Protein AF-Q3LBR0-F1 (afdb_monomer)

Nearest PDB structures (foldseek):
  8stv-assembly2_D  TM=5.073E-01  e=2.125E+00  Human immunodeficiency virus 1
  6wb1-assembly1_B  TM=3.105E-01  e=1.743E+00  Human immunodeficiency virus 1
  4b3p-assembly1_B  TM=4.758E-01  e=3.609E+00  Human immunodeficiency virus 1
  4kse-assembly1_B  TM=3.584E-01  e=4.119E+00  HIV-1 M:B_HXB2R
  4f88-assembly2_O  TM=3.343E-01  e=2.959E+00  Fischettivirus C1

Secondary structure (DSSP, 8-state):
-----SEEEEEEE-SSSEEEEEEEETTEEEEEEEEEEHHHHTTS--EEE--TTT----HHHHHHHTTS-SSGGG-----SS--HHHHHHTT--

Foldseek 3Di:
DDPPDQKAWEWEDPDPQKTQIWIDHNNDTPDDTAIDHNVVCVVGDHYDYDDPVNDDDDVVVVVVVVVPDVDPVPDDDPDRDDDPVRVVVVVVD

Radius of gyration: 16.21 Å; Cα contacts (8 Å, |Δi|>4): 104; chains: 1; bounding box: 46×27×40 Å

Structure (mmCIF, N/CA/C/O backbone):
data_AF-Q3LBR0-F1
#
_entry.id   AF-Q3LBR0-F1
#
loop_
_atom_site.group_PDB
_atom_site.id
_atom_site.type_symbol
_atom_site.label_atom_id
_atom_site.label_alt_id
_atom_site.label_comp_id
_atom_site.label_asym_id
_atom_site.label_entity_id
_atom_site.label_seq_id
_atom_site.pdbx_PDB_ins_code
_atom_site.Cartn_x
_atom_site.Cartn_y
_atom_site.Cartn_z
_atom_site.occupancy
_atom_site.B_iso_or_equiv
_atom_site.auth_seq_id
_atom_site.auth_comp_id
_atom_site.auth_asym_id
_atom_site.auth_atom_id
_atom_site.pdbx_PDB_model_num
ATOM 1 N N . SER A 1 1 ? -19.774 10.053 -4.752 1.00 39.44 1 SER A N 1
ATOM 2 C CA . SER A 1 1 ? -19.975 9.143 -5.893 1.00 39.44 1 SER A CA 1
ATOM 3 C C . SER A 1 1 ? -19.053 7.954 -5.708 1.00 39.44 1 SER A C 1
ATOM 5 O O . SER A 1 1 ? -17.838 8.106 -5.697 1.00 39.44 1 SER A O 1
ATOM 7 N N . GLY A 1 2 ? -19.646 6.802 -5.392 1.00 42.31 2 GLY A N 1
ATOM 8 C CA . GLY A 1 2 ? -18.929 5.584 -5.036 1.00 42.31 2 GLY A CA 1
ATOM 9 C C . GLY A 1 2 ? -18.340 4.942 -6.278 1.00 42.31 2 GLY A C 1
ATOM 10 O O . GLY A 1 2 ? -19.067 4.535 -7.179 1.00 42.31 2 GLY A O 1
ATOM 11 N N . TYR A 1 3 ? -17.020 4.875 -6.329 1.00 50.16 3 TYR A N 1
ATOM 12 C CA . TYR A 1 3 ? -16.316 4.052 -7.288 1.00 50.16 3 TYR A CA 1
ATOM 13 C C . TYR A 1 3 ? -16.680 2.581 -7.047 1.00 50.16 3 TYR A C 1
ATOM 15 O O . TYR A 1 3 ? -16.080 1.909 -6.214 1.00 50.16 3 TYR A O 1
ATOM 23 N N . LEU A 1 4 ? -17.692 2.087 -7.759 1.00 52.59 4 LEU A N 1
ATOM 24 C CA . LEU A 1 4 ? -18.121 0.689 -7.752 1.00 52.59 4 LEU A CA 1
ATOM 25 C C . LEU A 1 4 ? -17.160 -0.131 -8.631 1.00 52.59 4 LEU A C 1
ATOM 27 O O . LEU A 1 4 ? -17.549 -0.768 -9.608 1.00 52.59 4 LEU A O 1
ATOM 31 N N . TYR A 1 5 ? -15.857 -0.031 -8.358 1.00 61.59 5 TYR A N 1
ATOM 32 C CA . TYR A 1 5 ? -14.854 -0.745 -9.132 1.00 61.59 5 TYR A CA 1
ATOM 33 C C . TYR A 1 5 ? -14.821 -2.202 -8.677 1.00 61.59 5 TYR A C 1
ATOM 35 O O . TYR A 1 5 ? -14.288 -2.530 -7.622 1.00 61.59 5 TYR A O 1
ATOM 43 N N . GLN A 1 6 ? -15.353 -3.091 -9.520 1.00 75.81 6 GLN A N 1
ATOM 44 C CA . GLN A 1 6 ? -15.217 -4.545 -9.365 1.00 75.81 6 GLN A CA 1
ATOM 45 C C . GLN A 1 6 ? -13.747 -4.994 -9.323 1.00 75.81 6 GLN A C 1
ATOM 47 O O . GLN A 1 6 ? -13.450 -6.063 -8.796 1.00 75.81 6 GLN A O 1
ATOM 52 N N . LYS A 1 7 ? -12.826 -4.189 -9.869 1.00 87.06 7 LYS A N 1
ATOM 53 C CA . LYS A 1 7 ? -11.376 -4.391 -9.805 1.00 87.06 7 LYS A CA 1
ATOM 54 C C . LYS A 1 7 ? -10.662 -3.041 -9.727 1.00 87.06 7 LYS A C 1
ATOM 56 O O . LYS A 1 7 ? -10.967 -2.160 -10.530 1.00 87.06 7 LYS A O 1
ATOM 61 N N . LEU A 1 8 ? -9.730 -2.882 -8.791 1.00 91.88 8 LEU A N 1
ATOM 62 C CA . LEU A 1 8 ? -8.956 -1.653 -8.603 1.00 91.88 8 LEU A CA 1
ATOM 63 C C . LEU A 1 8 ? -7.547 -1.979 -8.110 1.00 91.88 8 LEU A C 1
ATOM 65 O O . LEU A 1 8 ? -7.389 -2.792 -7.201 1.00 91.88 8 LEU A O 1
ATOM 69 N N . THR A 1 9 ? -6.551 -1.291 -8.663 1.00 95.06 9 THR A N 1
ATOM 70 C CA . THR A 1 9 ? -5.154 -1.422 -8.244 1.00 95.06 9 THR A CA 1
ATOM 71 C C . THR A 1 9 ? -4.584 -0.030 -7.941 1.00 95.06 9 THR A C 1
ATOM 73 O O . THR A 1 9 ? -4.027 0.604 -8.841 1.00 95.06 9 THR A O 1
ATOM 76 N N . PRO A 1 10 ? -4.790 0.522 -6.726 1.00 93.81 10 PRO A N 1
ATOM 77 C CA . PRO A 1 10 ? -4.167 1.782 -6.330 1.00 93.81 10 PRO A CA 1
ATOM 78 C C . PRO A 1 10 ? -2.641 1.668 -6.320 1.00 93.81 10 PRO A C 1
ATOM 80 O O . PRO A 1 10 ? -2.097 0.665 -5.860 1.00 93.81 10 PRO A O 1
ATOM 83 N N . LEU A 1 11 ? -1.970 2.714 -6.800 1.00 95.69 11 LEU A N 1
ATOM 84 C CA . LEU A 1 11 ? -0.517 2.813 -6.891 1.00 95.69 11 LEU A CA 1
ATOM 85 C C . LEU A 1 11 ? -0.034 4.110 -6.238 1.00 95.69 11 LEU A C 1
ATOM 87 O O . LEU A 1 11 ? -0.608 5.166 -6.487 1.00 95.69 11 LEU A O 1
ATOM 91 N N . ILE A 1 12 ? 1.054 4.044 -5.475 1.00 95.31 12 ILE A N 1
ATOM 92 C CA . ILE A 1 12 ? 1.822 5.206 -5.001 1.00 95.31 12 ILE A CA 1
ATOM 93 C C . ILE A 1 12 ? 3.264 5.021 -5.475 1.00 95.31 12 ILE A C 1
ATOM 95 O O . ILE A 1 12 ? 3.831 3.944 -5.294 1.00 95.31 12 ILE A O 1
ATOM 99 N N . ASP A 1 13 ? 3.865 6.043 -6.083 1.00 94.75 13 ASP A N 1
ATOM 100 C CA . ASP A 1 13 ? 5.251 5.966 -6.561 1.00 94.75 13 ASP A CA 1
ATOM 101 C C . ASP A 1 13 ? 6.231 5.719 -5.395 1.00 94.75 13 ASP A C 1
ATOM 103 O O . ASP A 1 13 ? 6.277 6.470 -4.418 1.00 94.75 13 ASP A O 1
ATOM 107 N N . ALA A 1 14 ? 7.018 4.646 -5.501 1.00 93.69 14 ALA A N 1
ATOM 108 C CA . ALA A 1 14 ? 8.041 4.246 -4.537 1.00 93.69 14 ALA A CA 1
ATOM 109 C C . ALA A 1 14 ? 9.472 4.417 -5.086 1.00 93.69 14 ALA A C 1
ATOM 111 O O . ALA A 1 14 ? 10.423 3.900 -4.488 1.00 93.69 14 ALA A O 1
ATOM 112 N N . ARG A 1 15 ? 9.638 5.148 -6.198 1.00 91.25 15 ARG A N 1
ATOM 113 C CA . ARG A 1 15 ? 10.888 5.397 -6.935 1.00 91.25 15 ARG A CA 1
ATOM 114 C C . ARG A 1 15 ? 11.531 4.129 -7.505 1.00 91.25 15 ARG A C 1
ATOM 116 O O . ARG A 1 15 ? 11.246 3.000 -7.094 1.00 91.25 15 ARG A O 1
ATOM 123 N N . ASN A 1 16 ? 12.487 4.325 -8.416 1.00 92.31 16 ASN A N 1
ATOM 124 C CA . ASN A 1 16 ? 13.252 3.257 -9.076 1.00 92.31 16 ASN A CA 1
ATOM 125 C C . ASN A 1 16 ? 12.339 2.232 -9.764 1.00 92.31 16 ASN A C 1
ATOM 127 O O . ASN A 1 16 ? 12.463 1.020 -9.534 1.00 92.31 16 ASN A O 1
ATOM 131 N N . ASP A 1 17 ? 11.392 2.743 -10.555 1.00 95.06 17 ASP A N 1
ATOM 132 C CA . ASP A 1 17 ? 10.425 1.944 -11.314 1.00 95.06 17 ASP A CA 1
ATOM 133 C C . ASP A 1 17 ? 9.641 0.960 -10.423 1.00 95.06 17 ASP A C 1
ATOM 135 O O . ASP A 1 17 ? 9.442 -0.218 -10.726 1.00 95.06 17 ASP A O 1
ATOM 139 N N . SER A 1 18 ? 9.297 1.423 -9.221 1.00 95.88 18 SER A N 1
ATOM 140 C CA . SER A 1 18 ? 8.587 0.636 -8.219 1.00 95.88 18 SER A CA 1
ATOM 141 C C . SER A 1 18 ? 7.439 1.444 -7.64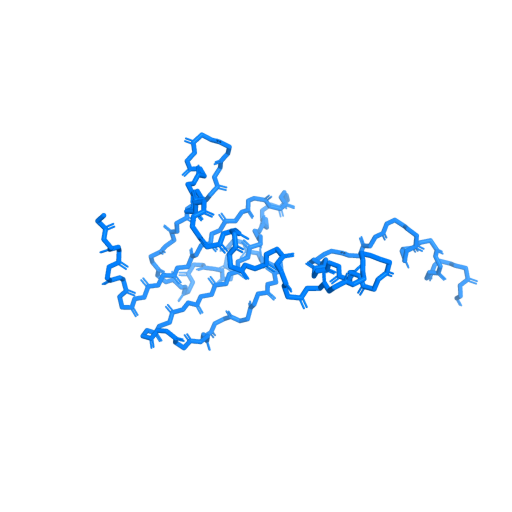1 1.00 95.88 18 SER A C 1
ATOM 143 O O . SER A 1 18 ? 7.555 2.655 -7.479 1.00 95.88 18 SER A O 1
ATOM 145 N N . PHE A 1 19 ? 6.373 0.756 -7.255 1.00 96.62 19 PHE A N 1
ATOM 146 C CA . PHE A 1 19 ? 5.180 1.350 -6.667 1.00 96.62 19 PHE A CA 1
ATOM 147 C C . PHE A 1 19 ? 4.804 0.606 -5.392 1.00 96.62 19 PHE A C 1
ATOM 149 O O . PHE A 1 19 ? 4.961 -0.615 -5.313 1.00 96.62 19 PHE A O 1
ATOM 156 N N . PHE A 1 20 ? 4.277 1.326 -4.406 1.00 95.94 20 PHE A N 1
ATOM 157 C CA . PHE A 1 20 ? 3.428 0.700 -3.404 1.00 95.94 20 PHE A CA 1
ATOM 158 C C . PHE A 1 20 ? 2.082 0.413 -4.046 1.00 95.94 20 PHE A C 1
ATOM 160 O O . PHE A 1 20 ? 1.482 1.307 -4.644 1.00 95.94 20 PHE A O 1
ATOM 167 N N . ALA A 1 21 ? 1.638 -0.834 -3.961 1.00 95.75 21 ALA A N 1
ATOM 168 C CA . ALA A 1 21 ? 0.410 -1.269 -4.595 1.00 95.75 21 ALA A CA 1
ATOM 169 C C . ALA A 1 21 ? -0.353 -2.253 -3.715 1.00 95.75 21 ALA A C 1
ATOM 171 O O . ALA A 1 21 ? 0.228 -2.999 -2.931 1.00 95.75 21 ALA A O 1
ATOM 172 N N . LEU A 1 22 ? -1.662 -2.264 -3.923 1.00 94.75 22 LEU A N 1
ATOM 173 C CA . LEU A 1 22 ? -2.631 -3.257 -3.474 1.00 94.75 22 LEU A CA 1
ATOM 174 C C . LEU A 1 22 ? -3.520 -3.534 -4.691 1.00 94.75 22 LEU A C 1
ATOM 176 O O . LEU A 1 22 ? -3.755 -2.622 -5.479 1.00 94.75 22 LEU A O 1
ATOM 180 N N . SER A 1 23 ? -4.042 -4.746 -4.861 1.00 95.31 23 SER A N 1
ATOM 181 C CA . SER A 1 23 ? -5.086 -4.993 -5.865 1.00 95.31 23 SER A CA 1
ATOM 182 C C . SER A 1 23 ? -6.286 -5.662 -5.221 1.00 95.31 23 SER A C 1
ATOM 184 O O . SER A 1 23 ? -6.156 -6.650 -4.491 1.00 95.31 23 SER A O 1
ATOM 186 N N . LEU A 1 24 ? -7.458 -5.101 -5.498 1.00 92.75 24 LEU A N 1
ATOM 187 C CA . LEU A 1 24 ? -8.746 -5.543 -4.992 1.00 92.75 24 LEU A CA 1
ATOM 188 C C . LEU A 1 24 ? -9.610 -6.018 -6.157 1.00 92.75 24 LEU A C 1
ATOM 190 O O . LEU A 1 24 ? -9.691 -5.349 -7.188 1.00 92.75 24 LEU A O 1
ATOM 194 N N . LYS A 1 25 ? -10.303 -7.141 -5.973 1.00 92.19 25 LYS A N 1
ATOM 195 C CA . LYS A 1 25 ? -11.359 -7.627 -6.864 1.00 92.19 25 LYS A CA 1
ATOM 196 C C . LYS A 1 25 ? -12.583 -7.981 -6.026 1.00 92.19 25 LYS A C 1
ATOM 198 O O . LYS 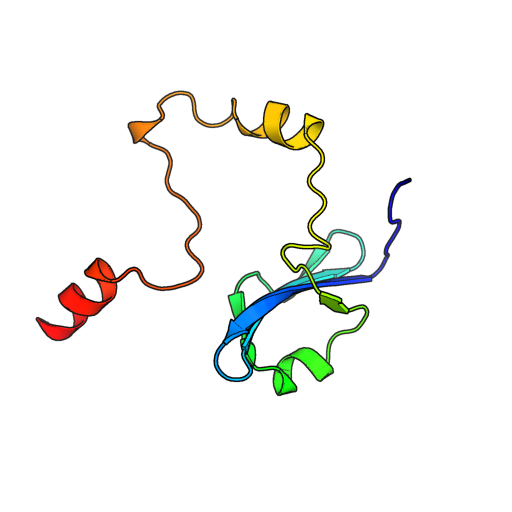A 1 25 ? -12.486 -8.841 -5.162 1.00 92.19 25 LYS A O 1
ATOM 203 N N . ASN A 1 26 ? -13.721 -7.330 -6.262 1.00 89.00 26 ASN A N 1
ATOM 204 C CA . ASN A 1 26 ? -14.959 -7.524 -5.490 1.00 89.00 26 ASN A CA 1
ATOM 205 C C . ASN A 1 26 ? -14.727 -7.474 -3.964 1.00 89.00 26 ASN A C 1
ATOM 207 O O . ASN A 1 26 ? -15.138 -8.372 -3.235 1.00 89.00 26 ASN A O 1
ATOM 211 N N . ASN A 1 27 ? -14.011 -6.448 -3.493 1.00 83.81 27 ASN A N 1
ATOM 212 C CA . ASN A 1 27 ? -13.580 -6.270 -2.097 1.00 83.81 27 ASN A CA 1
ATOM 213 C C . ASN A 1 27 ? -12.664 -7.373 -1.528 1.00 83.81 27 ASN A C 1
ATOM 215 O O . ASN A 1 27 ? -12.363 -7.354 -0.337 1.00 83.81 27 ASN A O 1
ATOM 219 N N . GLN A 1 28 ? -12.170 -8.299 -2.350 1.00 89.44 28 GLN A N 1
ATOM 220 C CA . GLN A 1 28 ? -11.169 -9.286 -1.952 1.00 89.44 28 GLN A CA 1
ATOM 221 C C . GLN A 1 28 ? -9.776 -8.854 -2.404 1.00 89.44 28 GLN A C 1
ATOM 223 O O . GLN A 1 28 ? -9.590 -8.380 -3.526 1.00 89.44 28 GLN A O 1
ATOM 228 N N . ILE A 1 29 ? -8.789 -9.038 -1.531 1.00 92.38 29 ILE A N 1
ATOM 229 C CA . ILE A 1 29 ? -7.381 -8.764 -1.825 1.00 92.38 29 ILE A CA 1
ATOM 230 C C . ILE A 1 29 ? -6.853 -9.850 -2.765 1.00 92.38 29 ILE A C 1
ATOM 232 O O . ILE A 1 29 ? -6.795 -11.018 -2.388 1.00 92.38 29 ILE A O 1
ATOM 236 N N . VAL A 1 30 ? -6.450 -9.460 -3.976 1.00 95.00 30 VAL A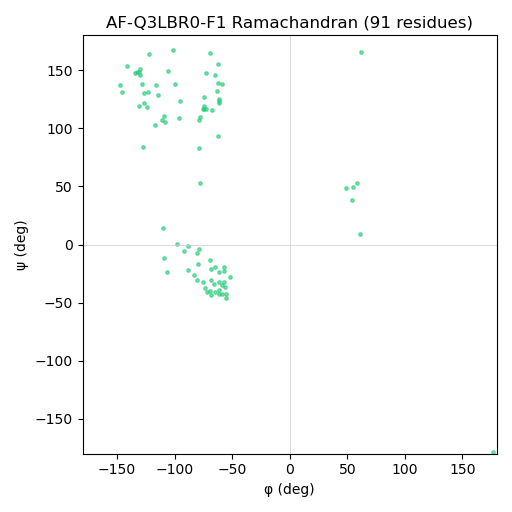 N 1
ATOM 237 C CA . VAL A 1 30 ? -5.821 -10.354 -4.969 1.00 95.00 30 VAL A CA 1
ATOM 238 C C . VAL A 1 30 ? -4.321 -10.100 -5.118 1.00 95.00 30 VAL A C 1
ATOM 240 O O . VAL A 1 30 ? -3.580 -11.011 -5.468 1.00 95.00 30 VAL A O 1
ATOM 243 N N . LEU A 1 31 ? -3.862 -8.892 -4.781 1.00 95.06 31 LEU A N 1
ATOM 244 C CA . LEU A 1 31 ? -2.457 -8.571 -4.541 1.00 95.06 31 LEU A CA 1
ATOM 245 C C . LEU A 1 31 ? -2.370 -7.906 -3.177 1.00 95.06 31 LEU A C 1
ATOM 247 O O . LEU A 1 31 ? -3.040 -6.896 -2.966 1.00 95.06 31 LEU A O 1
ATOM 251 N N . LYS A 1 32 ? -1.577 -8.480 -2.269 1.00 94.00 32 LYS A N 1
ATOM 252 C CA . LYS A 1 32 ? -1.342 -7.905 -0.939 1.00 94.00 32 LYS A CA 1
ATOM 253 C C . LYS A 1 32 ? -0.664 -6.542 -1.053 1.00 94.00 32 LYS A C 1
ATOM 255 O O . LYS A 1 32 ? 0.002 -6.258 -2.039 1.00 94.00 32 LYS A O 1
ATOM 260 N N . GLU A 1 33 ? -0.846 -5.712 -0.034 1.00 92.75 33 GLU A N 1
ATOM 261 C CA . GLU A 1 33 ? -0.161 -4.427 0.039 1.00 92.75 33 GLU A CA 1
ATOM 262 C C . GLU A 1 33 ? 1.359 -4.639 0.128 1.00 92.75 33 GLU A C 1
ATOM 264 O O . GLU A 1 33 ? 1.833 -5.462 0.915 1.00 92.75 33 GLU A O 1
ATOM 269 N N . GLY A 1 34 ? 2.126 -3.922 -0.691 1.00 94.25 34 GLY A N 1
ATOM 270 C CA . GLY A 1 34 ? 3.580 -4.055 -0.722 1.00 94.25 34 GLY A CA 1
ATOM 271 C C . GLY A 1 34 ? 4.241 -3.196 -1.793 1.00 94.25 34 GLY A C 1
ATOM 272 O O . GLY A 1 34 ? 3.574 -2.451 -2.510 1.00 94.25 34 GLY A O 1
ATOM 273 N N . ARG A 1 35 ? 5.572 -3.298 -1.902 1.00 94.50 35 ARG A N 1
ATOM 274 C CA . ARG A 1 35 ? 6.362 -2.633 -2.948 1.00 94.50 35 ARG A CA 1
ATOM 275 C C . ARG A 1 35 ? 6.603 -3.584 -4.116 1.00 94.50 35 ARG A C 1
ATOM 277 O O . ARG A 1 35 ? 7.211 -4.637 -3.938 1.00 94.50 35 ARG A O 1
ATOM 284 N N . TYR A 1 36 ? 6.205 -3.173 -5.313 1.00 95.62 36 TYR A N 1
ATOM 285 C CA . TYR A 1 36 ? 6.278 -3.982 -6.527 1.00 95.62 36 TYR A CA 1
ATOM 286 C C . TYR A 1 36 ? 6.942 -3.221 -7.669 1.00 95.62 36 TYR A C 1
ATOM 288 O O . TYR A 1 36 ? 6.854 -1.997 -7.745 1.00 95.62 36 TYR A O 1
ATOM 296 N N . LYS A 1 37 ? 7.599 -3.951 -8.572 1.00 96.81 37 LYS A N 1
ATOM 297 C CA . LYS A 1 37 ? 8.139 -3.395 -9.819 1.00 96.81 37 LYS A CA 1
ATOM 298 C C . LYS A 1 37 ? 7.022 -3.091 -10.811 1.00 96.81 37 LYS A C 1
ATOM 300 O O . LYS A 1 37 ? 6.034 -3.825 -10.861 1.00 96.81 37 LYS A O 1
ATOM 305 N N . ALA A 1 38 ? 7.206 -2.050 -11.621 1.00 96.75 38 ALA A N 1
ATOM 306 C CA . ALA A 1 38 ? 6.228 -1.646 -12.628 1.00 96.75 38 ALA A CA 1
ATOM 307 C C . ALA A 1 38 ? 5.875 -2.796 -13.584 1.00 96.75 38 ALA A C 1
ATOM 309 O O . ALA A 1 38 ? 4.701 -3.039 -13.855 1.00 96.75 38 ALA A O 1
ATOM 310 N N . ASP A 1 39 ? 6.877 -3.562 -14.021 1.00 97.12 39 ASP A N 1
ATOM 311 C CA . ASP A 1 39 ? 6.682 -4.702 -14.921 1.00 97.12 39 ASP A CA 1
ATOM 312 C C . ASP A 1 39 ? 5.790 -5.800 -14.337 1.00 97.12 39 ASP A C 1
ATOM 314 O O . ASP A 1 39 ? 4.938 -6.337 -15.040 1.00 97.12 39 ASP A O 1
ATOM 318 N N . PHE A 1 40 ? 5.925 -6.099 -13.043 1.00 97.25 40 PHE A N 1
ATOM 319 C CA . PHE A 1 40 ? 5.048 -7.057 -12.367 1.00 97.25 40 PHE A CA 1
ATOM 320 C C . PHE A 1 40 ? 3.600 -6.550 -12.330 1.00 97.25 40 PHE A C 1
ATOM 322 O O . PHE A 1 40 ? 2.657 -7.306 -12.579 1.00 97.25 40 PHE A O 1
ATOM 329 N N . LEU A 1 41 ? 3.419 -5.252 -12.073 1.00 96.75 41 LEU A N 1
ATOM 330 C CA . LEU A 1 41 ? 2.103 -4.627 -11.970 1.00 96.75 41 LEU A CA 1
ATOM 331 C C . LEU A 1 41 ? 1.351 -4.574 -13.304 1.00 96.75 41 LEU A C 1
ATOM 333 O O . LEU A 1 41 ? 0.127 -4.553 -13.287 1.00 96.75 41 LEU A O 1
ATOM 337 N N . LYS A 1 42 ? 2.029 -4.671 -14.457 1.00 95.19 42 LYS A N 1
ATOM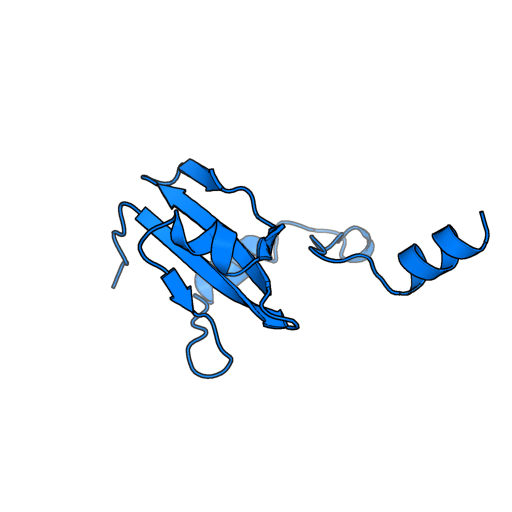 338 C CA . LYS A 1 42 ? 1.377 -4.755 -15.784 1.00 95.19 42 LYS A CA 1
ATOM 339 C C . LYS A 1 42 ? 0.388 -5.922 -15.920 1.00 95.19 42 LYS A C 1
ATOM 341 O O . LYS A 1 42 ? -0.458 -5.893 -16.805 1.00 95.19 42 LYS A O 1
ATOM 346 N N . THR A 1 43 ? 0.484 -6.935 -15.057 1.00 94.81 43 THR A N 1
ATOM 347 C CA . THR A 1 43 ? -0.443 -8.081 -15.008 1.00 94.81 43 THR A CA 1
ATOM 348 C C . THR A 1 43 ? -1.759 -7.786 -14.273 1.00 94.81 43 THR A C 1
ATOM 350 O O . THR A 1 43 ? -2.685 -8.601 -14.295 1.00 94.81 43 THR A O 1
ATOM 353 N N . TYR A 1 44 ? -1.867 -6.618 -13.634 1.00 94.50 44 TYR A N 1
ATOM 354 C CA . TYR A 1 44 ? -3.057 -6.152 -12.934 1.00 94.50 44 TYR A CA 1
ATOM 355 C C . TYR A 1 44 ? -3.752 -5.055 -13.744 1.00 94.50 44 TYR A C 1
ATOM 357 O O . TYR A 1 44 ? -3.133 -4.284 -14.471 1.00 94.50 44 TYR A O 1
ATOM 365 N N . ASP A 1 45 ? -5.077 -4.987 -13.614 1.00 91.19 45 ASP A N 1
ATOM 366 C CA . ASP A 1 45 ? -5.882 -3.995 -14.328 1.00 91.19 45 ASP A CA 1
ATOM 367 C C . ASP A 1 45 ? -6.266 -2.841 -13.407 1.00 91.19 45 ASP A C 1
ATOM 369 O O . ASP A 1 45 ? -6.221 -2.954 -12.176 1.00 91.19 45 ASP A O 1
ATOM 373 N N . LYS A 1 46 ? -6.775 -1.770 -14.029 1.00 92.00 46 LYS A N 1
ATOM 374 C CA . LYS A 1 46 ? -7.407 -0.629 -13.350 1.00 92.00 46 LYS A CA 1
ATOM 375 C C . LYS A 1 46 ? -6.456 0.033 -12.353 1.00 92.00 46 LYS A C 1
ATOM 377 O O . LYS A 1 46 ? -6.790 0.231 -11.185 1.00 92.00 46 LYS A O 1
ATOM 382 N N . HIS A 1 47 ? -5.271 0.377 -12.852 1.00 93.75 47 HIS A N 1
ATOM 383 C CA . HIS A 1 47 ? -4.304 1.183 -12.124 1.00 93.75 47 HIS A CA 1
ATOM 384 C C . HIS A 1 47 ? -4.879 2.561 -11.806 1.00 93.75 47 HIS A C 1
ATOM 386 O O . HIS A 1 47 ? -5.327 3.278 -12.701 1.00 93.75 47 HIS A O 1
ATOM 392 N N . LEU A 1 48 ? -4.855 2.919 -10.525 1.00 92.19 48 LEU A N 1
ATOM 393 C CA . LEU A 1 48 ? -5.202 4.249 -10.042 1.00 92.19 48 LEU A CA 1
ATOM 394 C C . LEU A 1 48 ? -3.965 4.851 -9.387 1.00 92.19 48 LEU A C 1
ATOM 396 O O . LEU A 1 48 ? -3.622 4.487 -8.265 1.00 92.19 48 LEU A O 1
ATOM 400 N N . LEU A 1 49 ? -3.298 5.762 -10.090 1.00 93.62 49 LEU A N 1
ATOM 401 C CA . LEU A 1 49 ? -2.146 6.464 -9.540 1.00 93.62 49 LEU A CA 1
ATOM 402 C C . LEU A 1 49 ? -2.605 7.520 -8.526 1.00 93.62 49 LEU A C 1
ATOM 404 O O . LEU A 1 49 ? -3.333 8.458 -8.864 1.00 93.62 49 LEU A O 1
ATOM 408 N N . ILE A 1 50 ? -2.159 7.353 -7.287 1.00 92.75 50 ILE A N 1
ATOM 409 C CA . ILE A 1 50 ? -2.354 8.279 -6.181 1.00 92.75 50 ILE A CA 1
ATOM 410 C C . ILE A 1 50 ? -1.101 9.149 -6.105 1.00 92.75 50 ILE A C 1
ATOM 412 O O . ILE A 1 50 ? -0.025 8.690 -5.725 1.00 92.75 50 ILE A O 1
ATOM 416 N N . ALA A 1 51 ? -1.261 10.407 -6.483 1.00 92.50 51 ALA A N 1
ATOM 417 C CA . ALA A 1 51 ? -0.238 11.437 -6.455 1.0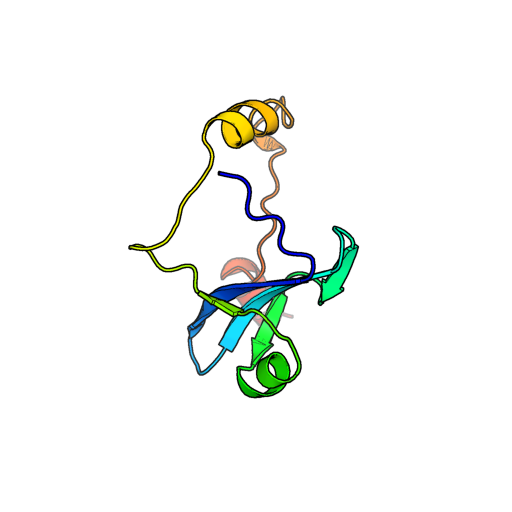0 92.50 51 ALA A CA 1
ATOM 418 C C . ALA A 1 51 ? -0.734 12.610 -5.586 1.00 92.50 51 ALA A C 1
ATOM 420 O O . ALA A 1 51 ? -1.931 12.664 -5.274 1.00 92.50 51 ALA A O 1
ATOM 421 N N . PRO A 1 52 ? 0.139 13.534 -5.146 1.00 89.81 52 PRO A N 1
ATOM 422 C CA . PRO A 1 52 ? -0.249 14.642 -4.266 1.00 89.81 52 PRO A CA 1
ATOM 423 C C . PRO A 1 52 ? -1.442 15.469 -4.770 1.00 89.81 52 PRO A C 1
ATOM 425 O O . PRO A 1 52 ? -2.205 16.013 -3.979 1.00 89.81 52 PRO A O 1
ATOM 428 N N . GLU A 1 53 ? -1.633 15.530 -6.083 1.00 89.88 53 GLU A N 1
ATOM 429 C CA . GLU A 1 53 ? -2.665 16.306 -6.769 1.00 89.88 53 GLU A CA 1
ATOM 430 C C . GLU A 1 53 ? -3.969 15.508 -6.932 1.00 89.88 53 GLU A C 1
ATOM 432 O O . GLU A 1 53 ? -5.042 16.082 -7.122 1.00 89.88 53 GLU A O 1
ATOM 437 N N . THR A 1 54 ? -3.889 14.174 -6.879 1.00 85.25 54 THR A N 1
ATOM 438 C CA . THR A 1 54 ? -5.017 13.259 -7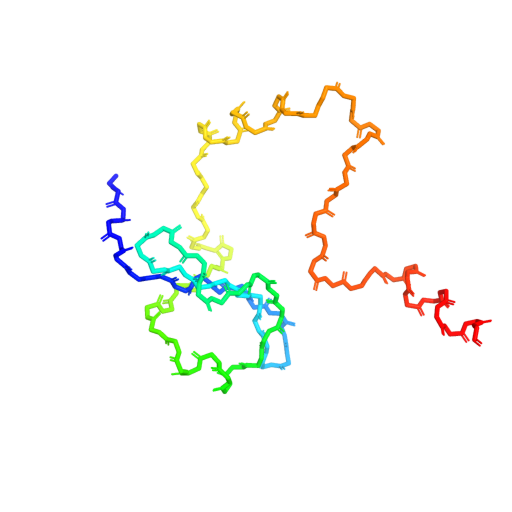.125 1.00 85.25 54 THR A CA 1
ATOM 439 C C . THR A 1 54 ? -5.509 12.553 -5.868 1.00 85.25 54 THR A C 1
ATOM 441 O O . TH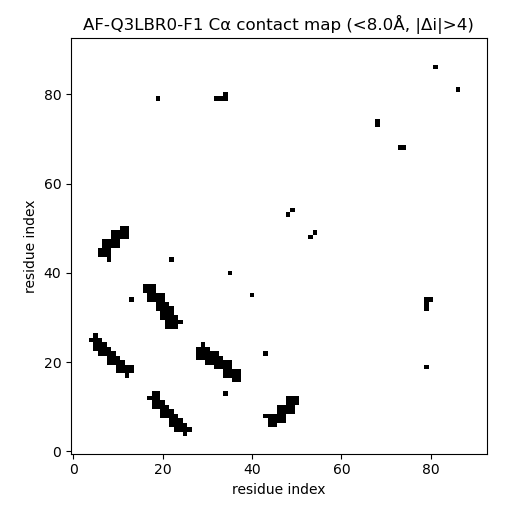R A 1 54 ? -6.588 11.949 -5.894 1.00 85.25 54 THR A O 1
ATOM 444 N N . VAL A 1 55 ? -4.757 12.629 -4.765 1.00 87.44 55 VAL A N 1
ATOM 445 C CA . VAL A 1 55 ? -5.118 11.997 -3.498 1.00 87.44 55 VAL A CA 1
ATOM 446 C C . VAL A 1 55 ? -6.439 12.563 -2.978 1.00 87.44 55 VAL A C 1
ATOM 448 O O . VAL A 1 55 ? -6.611 13.760 -2.757 1.00 87.44 55 VAL A O 1
ATOM 451 N N . LYS A 1 56 ? -7.413 11.672 -2.791 1.00 85.81 56 LYS A N 1
ATOM 452 C CA . LYS A 1 56 ? -8.717 11.988 -2.206 1.00 85.81 56 LYS A CA 1
ATOM 453 C C . LYS A 1 56 ? -8.932 11.076 -1.016 1.00 85.81 56 LYS A C 1
ATOM 455 O O . LYS A 1 56 ? -8.992 9.860 -1.176 1.00 85.81 56 LYS A O 1
ATOM 460 N N . ILE A 1 57 ? -9.066 11.668 0.164 1.00 84.25 57 ILE A N 1
ATOM 461 C CA . ILE A 1 57 ? -9.317 10.940 1.407 1.00 84.25 57 ILE A CA 1
ATOM 462 C C . ILE A 1 57 ? -10.703 11.327 1.912 1.00 84.25 57 ILE A C 1
ATOM 464 O O . ILE A 1 57 ? -11.030 12.507 2.028 1.00 84.25 57 ILE A O 1
ATOM 468 N N . ALA A 1 58 ? -11.537 10.330 2.202 1.00 88.81 58 ALA A N 1
ATOM 469 C CA . ALA A 1 58 ? -12.831 10.563 2.826 1.00 88.81 58 ALA A CA 1
ATOM 470 C C . ALA A 1 58 ? -12.634 10.821 4.327 1.00 88.81 58 ALA A C 1
ATOM 472 O O . ALA A 1 58 ? -12.320 9.894 5.074 1.00 88.81 58 ALA A O 1
ATOM 473 N N . LEU A 1 59 ? -12.844 12.063 4.776 1.00 88.44 59 LEU A N 1
ATOM 474 C CA . LEU A 1 59 ? -12.645 12.453 6.181 1.00 88.44 59 LEU A CA 1
ATOM 475 C C . LEU A 1 59 ? -13.511 11.640 7.154 1.00 88.44 59 LEU A C 1
ATOM 477 O O . LEU A 1 59 ? -13.042 11.277 8.226 1.00 88.44 59 LEU A O 1
ATOM 481 N N . ASN A 1 60 ? -14.733 11.271 6.755 1.00 90.38 60 ASN A N 1
ATOM 482 C CA . ASN A 1 60 ? -15.609 10.415 7.565 1.00 90.38 60 ASN A CA 1
ATOM 483 C C . ASN A 1 60 ? -14.952 9.078 7.928 1.00 90.38 60 ASN A C 1
ATOM 485 O O . ASN A 1 60 ? -15.121 8.607 9.048 1.00 90.38 60 ASN A O 1
ATOM 489 N N . ASN A 1 61 ? -14.164 8.496 7.018 1.00 87.12 61 ASN A N 1
ATOM 490 C CA . ASN A 1 61 ? -13.436 7.268 7.316 1.00 87.12 61 ASN A CA 1
ATOM 491 C C . ASN A 1 61 ? -12.333 7.553 8.343 1.00 87.12 61 ASN A C 1
ATOM 493 O O . ASN A 1 61 ? -12.206 6.815 9.309 1.00 87.12 61 ASN A O 1
ATOM 497 N N . ILE A 1 62 ? -11.586 8.656 8.208 1.00 87.25 62 ILE A N 1
ATOM 498 C CA . ILE A 1 62 ? -10.546 9.034 9.183 1.00 87.25 62 ILE A CA 1
ATOM 499 C C . ILE A 1 62 ? -11.127 9.118 10.601 1.00 87.25 62 ILE A C 1
ATOM 501 O O . ILE A 1 62 ? -10.554 8.542 11.523 1.00 87.25 62 ILE A O 1
ATOM 505 N N . TYR A 1 63 ? -12.285 9.763 10.769 1.00 88.19 63 TYR A N 1
ATOM 506 C CA . TYR A 1 63 ? -12.951 9.872 12.071 1.00 88.19 63 TYR A CA 1
ATOM 507 C C . TYR A 1 63 ? -13.343 8.517 12.676 1.00 88.19 63 TYR A C 1
ATOM 509 O O . TYR A 1 63 ? -13.313 8.359 13.893 1.00 88.19 63 TYR A O 1
ATOM 517 N N . GLN A 1 64 ? -13.681 7.527 11.847 1.00 85.56 64 GLN A N 1
ATOM 518 C CA . GLN A 1 64 ? -13.957 6.167 12.317 1.00 85.56 64 GLN A CA 1
ATOM 519 C C . GLN A 1 64 ? -12.679 5.427 12.730 1.00 85.56 64 GLN A C 1
ATOM 521 O O . GLN A 1 64 ? -12.694 4.680 13.701 1.00 85.56 64 GLN A O 1
ATOM 526 N N . PH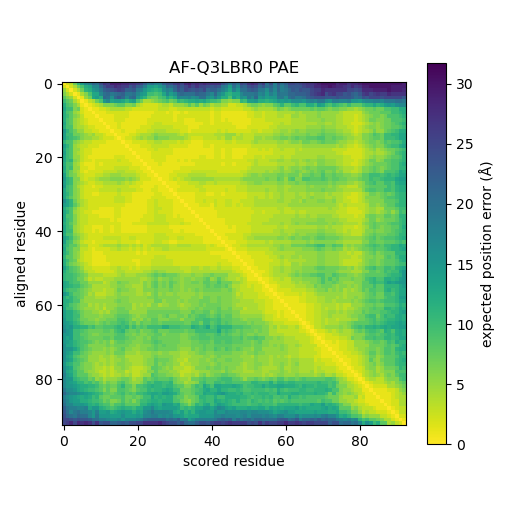E A 1 65 ? -11.573 5.627 12.008 1.00 83.50 65 PHE A N 1
ATOM 527 C CA . PHE A 1 65 ? -10.314 4.924 12.274 1.00 83.50 65 PHE A CA 1
ATOM 528 C C . PHE A 1 65 ? -9.507 5.542 13.423 1.00 83.50 65 PHE A C 1
ATOM 530 O O . PHE A 1 65 ? -8.813 4.817 14.133 1.00 83.50 65 PHE A O 1
ATOM 537 N N . MET A 1 66 ? -9.605 6.856 13.649 1.00 83.38 66 MET A N 1
ATOM 538 C CA . MET A 1 66 ? -8.820 7.542 14.686 1.00 83.38 66 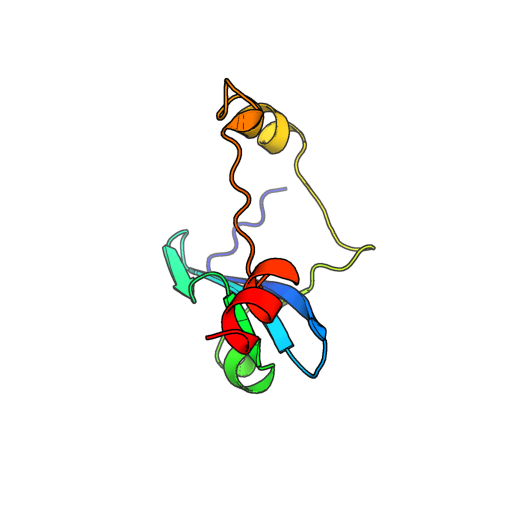MET A CA 1
ATOM 539 C C . MET A 1 66 ? -9.157 7.097 16.115 1.00 83.38 66 MET A C 1
ATOM 541 O O . MET A 1 66 ? -8.357 7.307 17.019 1.00 83.38 66 MET A O 1
ATOM 545 N N . THR A 1 67 ? -10.322 6.484 16.326 1.00 82.75 67 THR A N 1
ATOM 546 C CA . THR A 1 67 ? -10.765 5.988 17.636 1.00 82.75 67 THR A CA 1
ATOM 547 C C . THR A 1 67 ? -10.384 4.530 17.891 1.00 82.75 67 THR A C 1
ATOM 549 O O . THR A 1 67 ? -10.588 4.041 19.000 1.00 82.75 67 THR A O 1
ATOM 552 N N . LEU A 1 68 ? -9.815 3.826 16.901 1.00 84.94 68 LEU A N 1
ATOM 553 C CA . LEU A 1 68 ? -9.447 2.412 17.044 1.00 84.94 68 LEU A CA 1
ATOM 554 C C . LEU A 1 68 ? -8.293 2.191 18.026 1.00 84.94 68 LEU A C 1
ATOM 556 O O . LEU A 1 68 ? -8.222 1.141 18.659 1.00 84.94 68 LEU A O 1
ATOM 560 N N . VAL A 1 69 ? -7.389 3.164 18.150 1.00 85.75 69 VAL A N 1
ATOM 561 C CA . VAL A 1 69 ? -6.252 3.104 19.072 1.00 85.75 69 VAL A CA 1
ATOM 562 C C . VAL A 1 69 ? -6.503 4.086 20.210 1.00 85.75 69 VAL A C 1
ATOM 564 O O . VAL A 1 69 ? -6.389 5.295 20.035 1.00 85.75 69 VAL A O 1
ATOM 567 N N . THR A 1 70 ? -6.853 3.567 21.386 1.00 88.44 70 THR A N 1
ATOM 568 C CA . THR A 1 70 ? -7.171 4.383 22.571 1.00 88.44 70 THR A CA 1
ATOM 569 C C . THR A 1 70 ? -5.928 4.973 23.233 1.00 88.44 70 THR A C 1
ATOM 571 O O . THR A 1 70 ? -5.983 6.079 23.767 1.00 88.44 70 THR A O 1
ATOM 574 N N . ASN A 1 71 ? -4.799 4.258 23.182 1.00 90.31 71 ASN A N 1
ATOM 575 C CA . ASN A 1 71 ? -3.508 4.723 23.676 1.00 90.31 71 ASN A CA 1
ATOM 576 C C . ASN A 1 71 ? -2.558 5.011 22.497 1.00 90.31 71 ASN A C 1
ATOM 578 O O . ASN A 1 71 ? -2.081 4.063 21.868 1.00 90.31 71 ASN A O 1
ATOM 582 N N . PRO A 1 72 ? -2.213 6.280 22.213 1.00 86.94 72 PRO A N 1
ATOM 583 C CA . PRO A 1 72 ? -1.377 6.634 21.065 1.00 86.94 72 PRO A CA 1
ATOM 584 C C . PRO A 1 72 ? 0.030 6.022 21.119 1.00 86.94 72 PRO A C 1
ATOM 586 O O . PRO A 1 72 ? 0.633 5.803 20.074 1.00 86.94 72 PRO A O 1
ATOM 589 N N . HIS A 1 73 ? 0.544 5.678 22.305 1.00 90.31 73 HIS A N 1
ATOM 590 C CA . HIS A 1 73 ? 1.844 5.012 22.449 1.00 90.31 73 HIS A CA 1
ATOM 591 C C . HIS A 1 73 ? 1.851 3.563 21.939 1.00 90.31 73 HIS A C 1
ATOM 593 O O . HIS A 1 73 ? 2.918 2.979 21.779 1.00 90.31 73 HIS A O 1
ATOM 599 N N . GLN A 1 74 ? 0.677 2.979 21.692 1.00 88.75 74 GLN A N 1
ATOM 600 C CA . GLN A 1 74 ? 0.523 1.640 21.120 1.00 88.75 74 GLN A CA 1
ATOM 601 C C . GLN A 1 74 ? 0.259 1.672 19.610 1.00 88.75 74 GLN A C 1
ATOM 603 O O . GLN A 1 74 ? 0.089 0.619 18.996 1.00 88.75 74 GLN A O 1
ATOM 608 N N . LEU A 1 75 ? 0.205 2.858 18.994 1.00 86.69 75 LEU A N 1
ATOM 609 C CA . LEU A 1 75 ? 0.032 2.975 17.554 1.00 86.69 75 LEU A CA 1
ATOM 610 C C . LEU A 1 75 ? 1.279 2.445 16.839 1.00 86.69 75 LEU A C 1
ATOM 612 O O . LEU A 1 75 ? 2.355 3.035 16.929 1.00 86.69 75 LEU A O 1
ATOM 616 N N . VAL A 1 76 ? 1.110 1.364 16.079 1.00 85.56 76 VAL A N 1
ATOM 617 C CA . VAL A 1 76 ? 2.149 0.814 15.203 1.00 85.56 76 VAL A CA 1
ATOM 618 C C . VAL A 1 76 ? 1.724 1.039 13.751 1.00 85.56 76 VAL A C 1
ATOM 620 O O . VAL A 1 76 ? 0.794 0.380 13.282 1.00 85.56 76 VAL A O 1
ATOM 623 N N . PRO A 1 77 ? 2.354 1.978 13.024 1.00 83.50 77 PRO A N 1
ATOM 624 C CA . PRO A 1 77 ? 2.056 2.188 11.614 1.00 83.50 77 PRO A CA 1
ATOM 625 C C . PRO A 1 77 ? 2.436 0.969 10.766 1.00 83.50 77 PRO A C 1
ATOM 627 O O . PRO A 1 77 ? 3.450 0.317 11.016 1.00 83.50 77 PRO A O 1
ATOM 630 N N . ASN A 1 78 ? 1.658 0.697 9.716 1.00 84.06 78 ASN A N 1
ATOM 631 C CA . ASN A 1 78 ? 2.002 -0.321 8.724 1.00 84.06 78 ASN A CA 1
ATOM 632 C C . ASN A 1 78 ? 3.049 0.228 7.739 1.00 84.06 78 ASN A C 1
ATOM 634 O O . ASN A 1 78 ? 2.713 0.736 6.669 1.00 84.06 78 ASN A O 1
ATOM 638 N N . TYR A 1 79 ? 4.326 0.184 8.116 1.00 86.38 79 TYR A N 1
ATOM 639 C CA . TYR A 1 79 ? 5.410 0.623 7.241 1.00 86.38 79 TYR A CA 1
ATOM 640 C C . TYR A 1 79 ? 5.673 -0.404 6.129 1.00 86.38 79 TYR A C 1
ATOM 642 O O . TYR A 1 79 ? 6.123 -1.518 6.381 1.00 86.38 79 TYR A O 1
ATOM 650 N N . LEU A 1 80 ? 5.462 -0.005 4.870 1.00 85.44 80 LEU A N 1
ATOM 651 C CA . LEU A 1 80 ? 5.741 -0.845 3.689 1.00 85.44 80 LEU A CA 1
ATOM 652 C C . LEU A 1 80 ? 7.225 -0.894 3.295 1.00 85.44 80 LEU A C 1
ATOM 654 O O . LEU A 1 80 ? 7.611 -1.578 2.344 1.00 85.44 80 LEU A O 1
ATOM 658 N N . VAL A 1 81 ? 8.064 -0.137 3.994 1.00 83.81 81 VAL A N 1
ATOM 659 C CA . VAL A 1 81 ? 9.513 -0.117 3.821 1.00 83.81 81 VAL A CA 1
ATOM 660 C C . VAL A 1 81 ? 10.176 -0.247 5.168 1.00 83.81 81 VAL A C 1
ATOM 662 O O . VAL A 1 81 ? 9.673 0.273 6.160 1.00 83.81 81 VAL A O 1
ATOM 665 N N . GLN A 1 82 ? 11.348 -0.879 5.169 1.00 80.31 82 GLN A N 1
ATOM 666 C CA . GLN A 1 82 ? 12.176 -0.880 6.362 1.00 80.31 82 GLN A CA 1
ATOM 667 C C . GLN A 1 82 ? 12.519 0.553 6.759 1.00 80.31 82 GLN A C 1
ATOM 669 O O . GLN A 1 82 ? 12.851 1.391 5.906 1.00 80.31 82 GLN A O 1
ATOM 674 N N . THR A 1 83 ? 12.465 0.826 8.052 1.00 78.62 83 THR A N 1
ATOM 675 C CA . THR A 1 83 ? 12.929 2.099 8.594 1.00 78.62 83 THR A CA 1
ATOM 676 C C . THR A 1 83 ? 14.454 2.194 8.483 1.00 78.62 83 THR A C 1
ATOM 678 O O . THR A 1 83 ? 15.151 1.212 8.215 1.00 78.62 83 THR A O 1
ATOM 681 N N . GLN A 1 84 ? 15.002 3.400 8.644 1.00 75.56 84 GLN A N 1
ATOM 682 C CA . GLN A 1 84 ? 16.457 3.569 8.667 1.00 75.56 84 GLN A CA 1
ATOM 683 C C . GLN A 1 84 ? 17.082 2.798 9.841 1.00 75.56 84 GLN A C 1
ATOM 685 O O . GLN A 1 84 ? 18.044 2.069 9.631 1.00 75.56 84 GLN A O 1
ATOM 690 N N . ALA A 1 85 ? 16.456 2.854 11.019 1.00 79.19 85 ALA A N 1
ATOM 691 C CA . ALA A 1 85 ? 16.885 2.110 12.201 1.00 79.19 85 ALA A CA 1
ATOM 692 C C . ALA A 1 85 ? 16.916 0.589 11.967 1.00 79.19 85 ALA A C 1
ATOM 694 O O . ALA A 1 85 ? 17.881 -0.075 12.332 1.00 79.19 85 ALA A O 1
ATOM 695 N N . GLU A 1 86 ? 15.902 0.033 11.296 1.00 83.12 86 GLU A N 1
ATOM 696 C CA . GLU A 1 86 ? 15.870 -1.395 10.944 1.00 83.12 86 GLU A CA 1
ATOM 697 C C . GLU A 1 86 ? 16.967 -1.791 9.953 1.00 83.12 86 GLU A C 1
ATOM 699 O O . GLU A 1 86 ? 17.479 -2.910 10.015 1.00 83.12 86 GLU A O 1
ATOM 704 N N . ARG A 1 87 ? 17.328 -0.897 9.023 1.00 83.38 87 ARG A N 1
ATOM 705 C CA . ARG A 1 87 ? 18.442 -1.139 8.098 1.00 83.38 87 ARG A CA 1
ATOM 706 C C . ARG A 1 87 ? 19.785 -1.124 8.813 1.00 83.38 87 ARG A C 1
ATOM 708 O O . ARG A 1 87 ? 20.635 -1.936 8.470 1.00 83.38 87 ARG A O 1
ATOM 715 N N . ASP A 1 88 ? 19.974 -0.212 9.758 1.00 83.88 88 ASP A N 1
ATOM 716 C CA . ASP A 1 88 ? 21.240 -0.073 10.477 1.00 83.88 88 ASP A CA 1
ATOM 717 C C . ASP A 1 88 ? 21.447 -1.241 11.455 1.00 83.88 88 ASP A C 1
ATOM 719 O O . ASP A 1 88 ? 22.494 -1.877 11.414 1.00 83.88 88 ASP A O 1
ATOM 723 N N . LEU A 1 89 ? 20.399 -1.672 12.169 1.00 85.50 89 LEU A N 1
ATOM 724 C CA . LEU A 1 89 ? 20.438 -2.873 13.019 1.00 85.50 89 LEU A CA 1
ATOM 725 C C . LEU A 1 89 ? 20.837 -4.151 12.253 1.00 85.50 89 LEU A C 1
ATOM 727 O O . LEU A 1 89 ? 21.453 -5.051 12.814 1.00 85.50 89 LEU A O 1
ATOM 731 N N . LYS A 1 90 ? 20.477 -4.260 10.970 1.00 78.88 90 LYS A N 1
ATOM 732 C CA . LYS A 1 90 ? 20.837 -5.411 10.122 1.00 78.88 90 LYS A CA 1
ATOM 733 C C . LYS A 1 90 ? 22.263 -5.374 9.582 1.00 78.88 90 LYS A C 1
ATOM 735 O O . LYS A 1 90 ? 22.709 -6.393 9.077 1.00 78.88 90 LYS A O 1
ATOM 740 N N . LYS A 1 91 ? 22.934 -4.221 9.603 1.00 70.62 91 LYS A N 1
ATOM 741 C CA . LYS A 1 91 ? 24.341 -4.107 9.186 1.00 70.62 91 LYS A CA 1
ATOM 742 C C . LYS A 1 91 ? 25.303 -4.481 10.309 1.00 70.62 91 LYS A C 1
ATOM 744 O O . LYS A 1 91 ? 26.421 -4.886 10.017 1.00 70.62 91 LYS A O 1
ATOM 749 N N . ASP A 1 92 ? 24.854 -4.328 11.551 1.00 64.00 92 ASP A N 1
ATOM 750 C CA . ASP A 1 92 ? 25.642 -4.594 12.756 1.00 64.00 92 ASP A CA 1
ATOM 751 C C . ASP A 1 92 ? 25.540 -6.059 13.240 1.00 64.00 92 ASP A C 1
ATOM 753 O O . ASP A 1 92 ? 26.174 -6.418 14.231 1.00 64.00 92 ASP A O 1
ATOM 757 N N . ASN A 1 93 ? 24.756 -6.900 12.548 1.00 52.69 93 ASN A N 1
ATOM 758 C CA . ASN A 1 93 ? 24.618 -8.349 12.766 1.00 52.69 93 ASN A CA 1
ATOM 759 C C . ASN A 1 93 ? 25.155 -9.132 11.565 1.00 52.69 93 ASN A C 1
ATOM 761 O O . ASN A 1 93 ? 25.677 -10.247 11.784 1.00 52.69 93 ASN A O 1
#

Sequence (93 aa):
SGYLYQKLTPLIDARNDSFFALSLKNNQIVLKEGRYKADFLKTYDKHLLIAPETVKIALNNIYQFMTLVTNPHQLVPNYLVQTQAERDLKKDN

pLDDT: mean 86.61, std 11.58, range [39.44, 97.25]

Organism: NCBI:txid69896

Solvent-accessible surface area (backbone atoms only — not comparable to full-atom values): 5874 Å² total; per-residue (Å²): 135,83,84,84,57,58,50,38,21,49,32,32,84,62,58,91,67,24,26,37,35,36,28,35,44,72,90,37,78,77,36,70,76,38,74,43,46,53,78,68,50,69,82,57,62,57,76,40,77,48,43,96,91,63,62,80,80,64,63,74,55,52,66,62,55,65,65,73,57,87,53,74,91,71,66,74,80,89,69,79,58,80,49,71,69,61,53,51,61,62,72,80,105

Mean predicted aligned error: 6.65 Å